Protein AF-A0ABD5SIX0-F1 (afdb_monomer_lite)

Secondary structure (DSSP, 8-state):
---SPPTTSS-HHHHHHHHHHTTT-HHHHHHHHHHHHHHHHHTT-SS--HHHHHHHHHHHHHHHHHHHHHTS-HHHHHHHHHHHHH-SEEHHHHHHHHHHH-SSPPPHHHHHHHHHHHHHTTSEEEEE-SSSEEEEE-HHHHHHHTS--

Sequence (149 aa):
MSVGVEPGVISGSELEYIARCSDLDARDAIALLYHSVQNTANGSADRVTWAVSDDSKPDADQAMIRSRLSDLSRDQRLVLEVMADTHPATSSRVYEAYCERAANPVYDRTLRGWLPKLERYELMVKSGSEYEPVYEDREIALKELGIMV

Foldseek 3Di:
DDDDDPPPQEDPVLLVLLCVVQPNDVLLSVLLVVQQRVQCVVDPHSHRDSVSSVVSNVVSVLVLLLVLLVPDDPLLNLLLVQCAVVPQDWLVSSQVSSVVPDPDRDDSVVNVVCPVVCVVSQQWDWDDDPVTITIHGDPSNCVSSVNHD

pLDDT: mean 90.74, std 8.44, range [44.41, 97.56]

Organism: NCBI:txid1930624

Radius of gyration: 18.87 Å; chains: 1; bounding box: 50×29×50 Å

Structure (mmCIF, N/CA/C/O backbone):
data_AF-A0ABD5SIX0-F1
#
_entry.id   AF-A0ABD5SIX0-F1
#
loop_
_atom_site.group_PDB
_atom_site.id
_atom_site.type_symbol
_atom_site.label_atom_id
_atom_site.label_alt_id
_atom_site.label_comp_id
_atom_site.label_asym_id
_atom_site.label_entity_id
_atom_site.label_seq_id
_atom_site.pdbx_PDB_ins_code
_atom_site.Cartn_x
_atom_site.Cartn_y
_atom_site.Cartn_z
_atom_site.occupancy
_atom_site.B_iso_or_equiv
_atom_site.auth_seq_id
_atom_site.auth_comp_id
_atom_site.auth_asym_id
_atom_site.auth_atom_id
_atom_site.pdbx_PDB_model_num
ATOM 1 N N . MET A 1 1 ? -28.456 -2.057 3.351 1.00 44.41 1 MET A N 1
ATOM 2 C CA . MET A 1 1 ? -27.411 -2.258 4.373 1.00 44.41 1 MET A CA 1
ATOM 3 C C . MET A 1 1 ? -27.333 -0.988 5.194 1.00 44.41 1 MET A C 1
ATOM 5 O O . MET A 1 1 ? -27.258 0.080 4.599 1.00 44.41 1 MET A O 1
ATOM 9 N N . SER A 1 2 ? -27.459 -1.094 6.516 1.00 47.47 2 SER A N 1
ATOM 10 C CA . SER A 1 2 ? -27.158 0.022 7.417 1.00 47.47 2 SER A CA 1
ATOM 11 C C . SER A 1 2 ? -25.659 0.298 7.305 1.00 47.47 2 SER A C 1
ATOM 13 O O . SER A 1 2 ? -24.867 -0.613 7.526 1.00 47.47 2 SER A O 1
ATOM 15 N N . VAL A 1 3 ? -25.276 1.500 6.877 1.00 58.78 3 VAL A N 1
ATOM 16 C CA . VAL A 1 3 ? -23.883 1.955 6.933 1.00 58.78 3 VAL A CA 1
ATOM 17 C C . VAL A 1 3 ? -23.769 2.760 8.218 1.00 58.78 3 VAL A C 1
ATOM 19 O O . VAL A 1 3 ? -24.290 3.871 8.296 1.00 58.78 3 VAL A O 1
ATOM 22 N N . GLY A 1 4 ? -23.165 2.176 9.247 1.00 68.75 4 GLY A N 1
ATOM 23 C CA . GLY A 1 4 ? -23.016 2.832 10.540 1.00 68.75 4 GLY A CA 1
ATOM 24 C C . GLY A 1 4 ? -22.513 1.888 11.623 1.00 68.75 4 GLY A C 1
ATOM 25 O O . GLY A 1 4 ? -22.657 0.673 11.519 1.00 68.75 4 GLY A O 1
ATOM 26 N N . VAL A 1 5 ? -21.926 2.475 12.662 1.00 78.88 5 VAL A N 1
ATOM 27 C CA . VAL A 1 5 ? -21.549 1.782 13.897 1.00 78.88 5 VA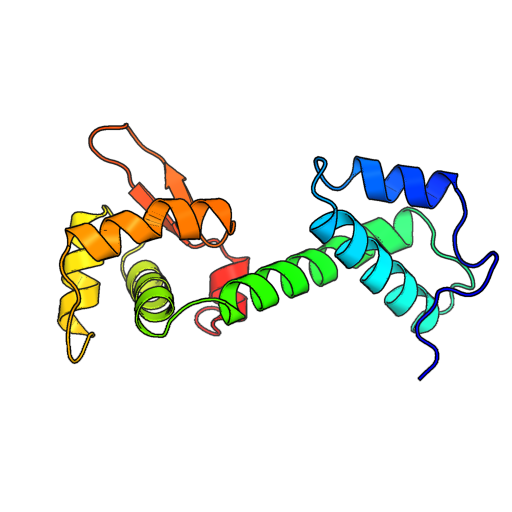L A CA 1
ATOM 28 C C . VAL A 1 5 ? -22.652 2.047 14.916 1.00 78.88 5 VAL A C 1
ATOM 30 O O . VAL A 1 5 ? -23.034 3.204 15.111 1.00 78.88 5 VAL A O 1
ATOM 33 N N . GLU A 1 6 ? -23.195 1.002 15.542 1.00 82.69 6 GLU A N 1
ATOM 34 C CA . GLU A 1 6 ? -24.232 1.189 16.560 1.00 82.69 6 GLU A CA 1
ATOM 35 C C . GLU A 1 6 ? -23.689 1.989 17.762 1.00 82.69 6 GLU A C 1
ATOM 37 O O . GLU A 1 6 ? -22.537 1.797 18.176 1.00 82.69 6 GLU A O 1
ATOM 42 N N . PRO A 1 7 ? -24.495 2.893 18.353 1.00 82.38 7 PRO A N 1
ATOM 43 C CA . PRO A 1 7 ? -24.075 3.649 19.524 1.00 82.38 7 PRO A CA 1
ATOM 44 C C . PRO A 1 7 ? -23.611 2.731 20.661 1.00 82.38 7 PRO A C 1
ATOM 46 O O . PRO A 1 7 ? -24.307 1.800 21.051 1.00 82.38 7 PRO A O 1
ATOM 49 N N . GLY A 1 8 ? -22.440 3.021 21.228 1.00 84.69 8 GLY A N 1
ATOM 50 C CA . GLY A 1 8 ? -21.884 2.273 22.360 1.00 84.69 8 GLY A CA 1
ATOM 51 C C . GLY A 1 8 ? -21.007 1.072 21.987 1.00 84.69 8 GLY A C 1
ATOM 52 O O . GLY A 1 8 ? -20.239 0.632 22.849 1.00 84.69 8 GLY A O 1
ATOM 53 N N . VAL A 1 9 ? -21.030 0.617 20.726 1.00 89.88 9 VAL A N 1
ATOM 54 C CA . VAL A 1 9 ? -20.130 -0.442 20.218 1.00 89.88 9 VAL A CA 1
ATOM 55 C C . VAL A 1 9 ? -18.666 -0.038 20.353 1.00 89.88 9 VAL A C 1
ATOM 57 O O . VAL A 1 9 ? -17.828 -0.867 20.694 1.00 89.88 9 VAL A O 1
ATOM 60 N N . ILE A 1 10 ? -18.364 1.247 20.164 1.00 93.00 10 ILE A N 1
ATOM 61 C CA . ILE A 1 10 ? -17.030 1.811 20.356 1.00 93.00 10 ILE A CA 1
ATOM 62 C C . ILE A 1 10 ? -17.083 3.020 21.293 1.00 93.00 10 ILE A C 1
ATOM 64 O O . ILE A 1 10 ? -18.035 3.804 21.269 1.00 93.00 10 ILE A O 1
ATOM 68 N N . SER A 1 11 ? -16.080 3.153 22.162 1.00 93.50 11 SER A N 1
ATOM 69 C CA . SER A 1 11 ? -15.932 4.302 23.058 1.00 93.50 11 SER A CA 1
ATOM 70 C C . SER A 1 11 ? -15.013 5.371 22.454 1.00 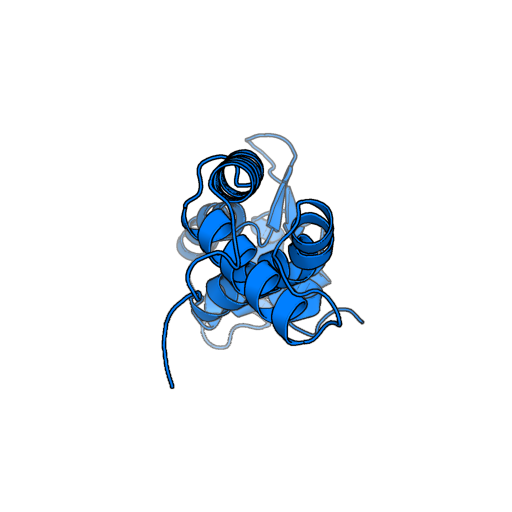93.50 11 SER A C 1
ATOM 72 O O . SER A 1 11 ? -14.247 5.110 21.528 1.00 93.50 11 SER A O 1
ATOM 74 N N . GLY A 1 12 ? -15.043 6.582 23.020 1.00 94.12 12 GLY A N 1
ATOM 75 C CA . GLY A 1 12 ? -14.118 7.650 22.624 1.00 94.12 12 GLY A CA 1
ATOM 76 C C . GLY A 1 12 ? -12.645 7.279 22.830 1.00 94.12 12 GLY A C 1
ATOM 77 O O . GLY A 1 12 ? -11.827 7.553 21.962 1.00 94.12 12 GLY A O 1
ATOM 78 N N . SER A 1 13 ? -12.312 6.581 23.921 1.00 95.12 13 SER A N 1
ATOM 79 C CA . SER A 1 13 ? -10.933 6.151 24.198 1.00 95.12 13 SER A CA 1
ATOM 80 C C . SER A 1 13 ? -10.409 5.136 23.179 1.00 95.12 13 SER A C 1
ATOM 82 O O . SER A 1 13 ? -9.219 5.130 22.877 1.00 95.12 13 SER A O 1
ATOM 84 N N . GLU A 1 14 ? -11.289 4.291 22.638 1.00 95.06 14 GLU A N 1
ATOM 85 C CA . GLU A 1 14 ? -10.943 3.334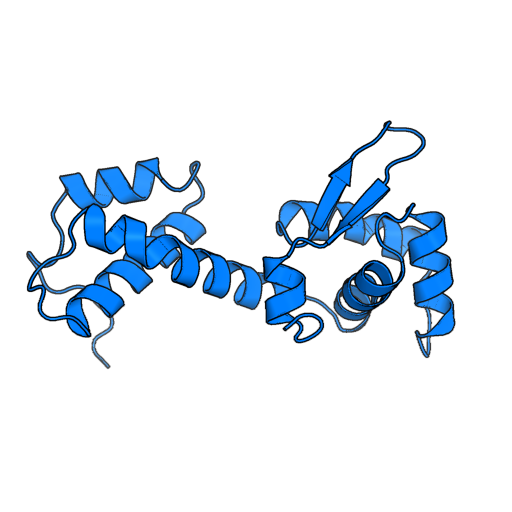 21.582 1.00 95.06 14 GLU A CA 1
ATOM 86 C C . GLU A 1 14 ? -10.779 4.029 20.223 1.00 95.06 14 GLU A C 1
ATOM 88 O O . GLU A 1 14 ? -9.847 3.730 19.481 1.00 95.06 14 GLU A O 1
ATOM 93 N N . LEU A 1 15 ? -11.598 5.043 19.923 1.00 94.38 15 LEU A N 1
ATOM 94 C CA . LEU A 1 15 ? -11.380 5.903 18.753 1.00 94.38 15 LEU A CA 1
ATOM 95 C C . LEU A 1 15 ? -10.048 6.664 18.841 1.00 94.38 15 LEU A C 1
ATOM 97 O O . LEU A 1 15 ? -9.320 6.750 17.855 1.00 94.38 15 LEU A O 1
ATOM 101 N N . GLU A 1 16 ? -9.695 7.179 20.020 1.00 94.81 16 GLU A N 1
ATOM 102 C CA . GLU A 1 16 ? -8.391 7.806 20.267 1.00 94.81 16 GLU A CA 1
ATOM 103 C C . GLU A 1 16 ? -7.230 6.811 20.155 1.00 94.81 16 GLU A C 1
ATOM 105 O O . GLU A 1 16 ? -6.128 7.187 19.755 1.00 94.81 16 GLU A O 1
ATOM 110 N N . TYR A 1 17 ? -7.442 5.546 20.528 1.00 95.38 17 TYR A N 1
ATOM 111 C CA . TYR A 1 17 ? -6.456 4.489 20.324 1.00 95.38 17 TYR A CA 1
ATOM 112 C C . TYR A 1 17 ? -6.220 4.238 18.832 1.00 95.38 17 TYR A C 1
ATOM 114 O O . TYR A 1 17 ? -5.085 4.349 18.374 1.00 95.38 17 TYR A O 1
ATOM 122 N N . ILE A 1 18 ? -7.289 4.024 18.061 1.00 94.94 18 ILE A N 1
ATOM 123 C CA . ILE A 1 18 ? -7.223 3.839 16.604 1.00 94.94 18 ILE A CA 1
ATOM 124 C C . ILE A 1 18 ? -6.533 5.032 15.932 1.00 94.94 18 ILE A C 1
ATOM 126 O O . ILE A 1 18 ? -5.617 4.848 15.131 1.00 94.94 18 ILE A O 1
ATOM 130 N N . ALA A 1 19 ? -6.903 6.260 16.307 1.00 94.12 19 ALA A N 1
ATOM 131 C CA . ALA A 1 19 ? -6.281 7.468 15.771 1.00 94.12 19 ALA A CA 1
ATOM 132 C C . ALA A 1 19 ? -4.768 7.525 16.048 1.00 94.12 19 ALA A C 1
ATOM 134 O O . ALA A 1 19 ? -3.999 7.917 15.171 1.00 94.12 19 ALA A O 1
ATOM 135 N N . ARG A 1 20 ? -4.324 7.098 17.239 1.00 93.56 20 ARG A N 1
ATOM 136 C CA . ARG A 1 20 ? -2.895 7.018 17.591 1.00 93.56 20 ARG A CA 1
ATOM 137 C C . ARG A 1 20 ? -2.143 5.934 16.824 1.00 93.56 20 ARG A C 1
ATOM 139 O O . ARG A 1 20 ? -0.948 6.095 16.615 1.00 93.56 20 ARG A O 1
ATOM 146 N N . CYS A 1 21 ? -2.807 4.852 16.422 1.00 92.31 21 CYS A N 1
ATOM 147 C CA . CYS A 1 21 ? -2.183 3.779 15.647 1.00 92.31 21 CYS A CA 1
ATOM 148 C C . CYS A 1 21 ? -1.993 4.106 14.161 1.00 92.31 21 CYS A C 1
ATOM 150 O O . CYS A 1 21 ? -1.319 3.345 13.482 1.00 92.31 21 CYS A O 1
ATOM 152 N N . SER A 1 22 ? -2.597 5.182 13.654 1.00 89.12 22 SER A N 1
ATOM 153 C CA . SER A 1 22 ? -2.742 5.400 12.208 1.00 89.12 22 SER A CA 1
ATOM 154 C C . SER A 1 22 ? -1.765 6.422 11.623 1.00 89.12 22 SER A C 1
ATOM 156 O O . SER A 1 22 ? -2.044 6.962 10.562 1.00 89.12 22 SER A O 1
ATOM 158 N N . ASP A 1 23 ? -0.687 6.780 12.331 1.00 84.94 23 ASP A N 1
ATOM 159 C CA . ASP A 1 23 ? 0.355 7.724 11.874 1.00 84.94 23 ASP A CA 1
ATOM 160 C C . ASP A 1 23 ? -0.169 9.022 11.213 1.00 84.94 23 ASP A C 1
ATOM 162 O O . ASP A 1 23 ? 0.463 9.610 10.337 1.00 84.94 23 ASP A O 1
ATOM 166 N N . LEU A 1 24 ? -1.328 9.511 11.678 1.00 82.06 24 LEU A N 1
ATOM 167 C CA . LEU A 1 24 ? -2.058 10.668 11.137 1.00 82.06 24 LEU A CA 1
ATOM 168 C C . LEU A 1 24 ? -2.635 10.490 9.712 1.00 82.06 24 LEU A C 1
ATOM 170 O O . LEU A 1 24 ? -3.102 11.472 9.129 1.00 82.06 24 LEU A O 1
ATOM 174 N N . ASP A 1 25 ? -2.689 9.273 9.166 1.00 88.00 25 ASP A N 1
ATOM 175 C CA . ASP A 1 25 ? -3.465 8.944 7.965 1.00 88.00 25 ASP A CA 1
ATOM 176 C C . ASP A 1 25 ? -4.900 8.540 8.347 1.00 88.00 25 ASP A C 1
ATOM 178 O O . ASP A 1 25 ? -5.175 7.516 8.977 1.00 88.00 25 ASP A O 1
ATOM 182 N N . ALA A 1 26 ? -5.860 9.371 7.938 1.00 91.88 26 ALA A N 1
ATOM 183 C CA . ALA A 1 26 ? -7.274 9.117 8.187 1.00 91.88 26 ALA A CA 1
ATOM 184 C C . ALA A 1 26 ? -7.783 7.842 7.494 1.00 91.88 26 ALA A C 1
ATOM 186 O O . ALA A 1 26 ? -8.736 7.235 7.976 1.00 91.88 26 ALA A O 1
ATOM 187 N N . ARG A 1 27 ? -7.187 7.433 6.367 1.00 90.00 27 ARG A N 1
ATOM 188 C CA . ARG A 1 27 ? -7.592 6.215 5.651 1.00 90.00 27 ARG A CA 1
ATOM 189 C C . ARG A 1 27 ? -7.217 4.979 6.447 1.00 90.00 27 ARG A C 1
ATOM 191 O O . ARG A 1 27 ? -8.059 4.097 6.575 1.00 90.00 27 ARG A O 1
ATOM 198 N N . ASP A 1 28 ? -6.026 4.968 7.035 1.00 91.31 28 ASP A N 1
ATOM 199 C CA . ASP A 1 28 ? -5.572 3.864 7.878 1.00 91.31 28 ASP A CA 1
ATOM 200 C C . ASP A 1 28 ? -6.429 3.789 9.153 1.00 91.31 28 ASP A C 1
ATOM 202 O O . ASP A 1 28 ? -6.907 2.713 9.511 1.00 91.31 28 ASP A O 1
ATOM 206 N N . ALA A 1 29 ? -6.783 4.937 9.749 1.00 94.56 29 ALA A N 1
ATOM 207 C CA . ALA A 1 29 ? -7.706 4.989 10.889 1.00 94.56 29 ALA A CA 1
ATOM 208 C C . ALA A 1 29 ? -9.106 4.457 10.554 1.00 94.56 29 ALA A C 1
ATOM 210 O O . ALA A 1 29 ? -9.706 3.723 11.341 1.00 94.56 29 ALA A O 1
ATOM 211 N N . ILE A 1 30 ? -9.641 4.822 9.386 1.00 93.88 30 ILE A N 1
ATOM 212 C CA . ILE A 1 30 ? -10.953 4.355 8.925 1.00 93.88 30 ILE A CA 1
ATOM 213 C C . ILE A 1 30 ? -10.912 2.859 8.603 1.00 93.88 30 ILE A C 1
ATOM 215 O O . ILE A 1 30 ? -11.848 2.149 8.968 1.00 93.88 30 ILE A O 1
ATOM 219 N N . ALA A 1 31 ? -9.852 2.375 7.951 1.00 94.75 31 ALA A N 1
ATOM 220 C CA . ALA A 1 31 ? -9.676 0.958 7.648 1.00 94.75 31 ALA A CA 1
ATOM 221 C C . ALA A 1 31 ? -9.587 0.136 8.939 1.00 94.75 31 ALA A C 1
ATOM 223 O O . ALA A 1 31 ? -10.327 -0.836 9.097 1.00 94.75 31 ALA A O 1
ATOM 224 N N . LEU A 1 32 ? -8.770 0.578 9.897 1.00 96.06 32 LEU A N 1
ATOM 225 C CA . LEU A 1 32 ? -8.641 -0.063 11.199 1.00 96.06 32 LEU A CA 1
ATOM 226 C C . LEU A 1 32 ? -9.979 -0.092 11.940 1.00 96.06 32 LEU A C 1
ATOM 228 O O . LEU A 1 32 ? -10.413 -1.153 12.370 1.00 96.06 32 LEU A O 1
ATOM 232 N N . LEU A 1 33 ? -10.693 1.035 12.008 1.00 95.19 33 LEU A N 1
ATOM 233 C CA . LEU A 1 33 ? -12.026 1.094 12.613 1.00 95.19 33 LEU A CA 1
ATOM 234 C C . LEU A 1 33 ? -13.019 0.140 11.941 1.00 95.19 33 LEU A C 1
ATOM 236 O O . LEU A 1 33 ? -13.761 -0.561 12.630 1.00 95.19 33 LEU A O 1
ATOM 240 N N . TYR A 1 34 ? -13.052 0.122 10.609 1.00 94.25 34 TYR A N 1
ATOM 241 C CA . TYR A 1 34 ? -13.954 -0.735 9.849 1.00 94.25 34 TYR A CA 1
ATOM 242 C C . TYR A 1 34 ? -13.715 -2.212 10.178 1.00 94.25 34 TYR A C 1
ATOM 244 O O . TYR A 1 34 ? -14.661 -2.926 10.518 1.00 94.25 34 TYR A O 1
ATOM 252 N N . HIS A 1 35 ? -12.456 -2.652 10.150 1.00 94.88 35 HIS A N 1
ATOM 253 C CA . HIS A 1 35 ? -12.102 -4.034 10.458 1.00 94.88 35 HIS A CA 1
ATOM 254 C C . HIS A 1 35 ? -12.298 -4.374 11.937 1.00 94.88 35 HIS A C 1
ATOM 256 O O . HIS A 1 35 ? -12.847 -5.432 12.225 1.00 94.88 35 HIS A O 1
ATOM 262 N N . SER A 1 36 ? -12.012 -3.460 12.870 1.00 94.75 36 SER A N 1
ATOM 263 C CA . SER A 1 36 ? -12.317 -3.655 14.293 1.00 94.75 36 SER A CA 1
ATOM 264 C C . SER A 1 36 ? -13.806 -3.888 14.543 1.00 94.75 36 SER A C 1
ATOM 266 O O . SER A 1 36 ? -14.182 -4.783 15.303 1.00 94.75 36 SER A O 1
ATOM 268 N N . VAL A 1 37 ? -14.676 -3.098 13.908 1.00 93.31 37 VAL A N 1
ATOM 269 C CA . VAL A 1 37 ? -16.134 -3.253 14.032 1.00 93.31 37 VAL A CA 1
ATOM 270 C C . VAL A 1 37 ? -16.591 -4.563 13.394 1.00 93.31 37 VAL A C 1
ATOM 272 O O . VAL A 1 37 ? -17.370 -5.297 14.001 1.00 93.31 37 VAL A O 1
ATOM 275 N N . GLN A 1 38 ? -16.080 -4.892 12.206 1.00 91.06 38 GLN A N 1
ATOM 276 C CA . GLN A 1 38 ? -16.426 -6.131 11.513 1.00 91.06 38 GLN A CA 1
ATOM 277 C C . GLN A 1 38 ? -15.978 -7.373 12.300 1.00 91.06 38 GLN A C 1
ATOM 279 O O . GLN A 1 38 ? -16.750 -8.320 12.438 1.00 91.06 38 GLN A O 1
ATOM 284 N N . ASN A 1 39 ? -14.765 -7.362 12.854 1.00 91.62 39 ASN A N 1
ATOM 285 C CA . ASN A 1 39 ? -14.205 -8.467 13.631 1.00 91.62 39 ASN A CA 1
ATOM 286 C C . ASN A 1 39 ? -14.881 -8.605 14.999 1.00 91.62 39 ASN A C 1
ATOM 288 O O . ASN A 1 39 ? -15.099 -9.725 15.455 1.00 91.62 39 ASN A O 1
ATOM 292 N N . THR A 1 40 ? -15.312 -7.495 15.607 1.00 91.38 40 THR A N 1
ATOM 293 C CA . THR A 1 40 ? -16.192 -7.518 16.788 1.00 91.38 40 THR A CA 1
ATOM 294 C C . THR A 1 40 ? -17.509 -8.222 16.460 1.00 91.38 40 THR A C 1
ATOM 296 O O . THR A 1 40 ? -17.874 -9.176 17.139 1.00 91.38 40 THR A O 1
ATOM 299 N N . ALA A 1 41 ? -18.183 -7.810 15.379 1.00 87.31 41 ALA A N 1
ATOM 300 C CA . ALA A 1 41 ? -19.475 -8.365 14.971 1.00 87.31 41 ALA A CA 1
ATOM 301 C C . ALA A 1 41 ? -19.405 -9.845 14.550 1.00 87.31 41 ALA A C 1
ATOM 303 O O . ALA A 1 41 ? -20.360 -10.592 14.753 1.00 87.31 41 ALA A O 1
ATOM 304 N N . ASN A 1 42 ? -18.287 -10.267 13.954 1.00 85.31 42 ASN A N 1
ATOM 305 C CA . ASN A 1 42 ? -18.035 -11.661 13.587 1.00 85.31 42 ASN A CA 1
ATOM 306 C C . ASN A 1 42 ? -17.586 -12.521 14.786 1.00 85.31 42 ASN A C 1
ATOM 308 O O . ASN A 1 42 ? -17.674 -13.749 14.731 1.00 85.31 42 ASN A O 1
ATOM 312 N N . GLY A 1 43 ? -17.061 -11.892 15.837 1.00 81.75 43 GLY A N 1
ATOM 313 C CA . GLY A 1 43 ? -16.611 -12.540 17.061 1.00 81.75 43 GLY A CA 1
ATOM 314 C C . GLY A 1 43 ? -17.719 -12.692 18.106 1.00 81.75 43 GLY A C 1
ATOM 315 O O . GLY A 1 43 ? -18.890 -12.416 17.872 1.00 81.75 43 GLY A O 1
ATOM 316 N N . SER A 1 44 ? -17.336 -13.140 19.303 1.00 73.00 44 SER A N 1
ATOM 317 C CA . SER A 1 44 ? -18.218 -13.176 20.486 1.00 73.00 44 SER A CA 1
ATOM 318 C C . SER A 1 44 ? -18.073 -11.930 21.369 1.00 73.00 44 SER A C 1
ATOM 320 O O . SER A 1 44 ? -18.394 -11.978 22.555 1.00 73.00 44 SER A O 1
ATOM 322 N N . ALA A 1 45 ? -17.513 -10.846 20.829 1.00 79.06 45 ALA A N 1
ATOM 323 C CA . ALA A 1 45 ? -17.296 -9.605 21.557 1.00 79.06 45 ALA A CA 1
ATOM 324 C C . ALA A 1 45 ? -18.434 -8.623 21.261 1.00 79.06 45 ALA A C 1
ATOM 326 O O . ALA A 1 45 ? -18.748 -8.363 20.107 1.00 79.06 45 ALA A O 1
ATOM 327 N N . ASP A 1 46 ? -19.008 -8.024 22.301 1.00 84.06 46 ASP A N 1
ATOM 328 C CA . ASP A 1 46 ? -20.111 -7.063 22.143 1.00 84.06 46 ASP A CA 1
ATOM 329 C C . ASP A 1 46 ? -19.624 -5.637 21.821 1.00 84.06 46 ASP A C 1
ATOM 331 O O . ASP A 1 46 ? -20.423 -4.740 21.545 1.00 84.06 46 ASP A O 1
ATOM 335 N N . ARG A 1 47 ? -18.312 -5.381 21.937 1.00 92.19 47 ARG A N 1
ATOM 336 C CA . ARG A 1 47 ? -17.710 -4.043 21.832 1.00 92.19 47 ARG A CA 1
ATOM 337 C C . ARG A 1 47 ? -16.320 -4.100 21.215 1.00 92.19 47 ARG A C 1
ATOM 339 O O . ARG A 1 47 ? -15.559 -5.032 21.475 1.00 92.19 47 ARG A O 1
ATOM 346 N N . VAL A 1 48 ? -15.971 -3.042 20.489 1.00 92.88 48 VAL A N 1
ATOM 347 C CA . VAL A 1 48 ? -14.607 -2.814 20.013 1.00 92.88 48 VAL A CA 1
ATOM 348 C C . VAL A 1 48 ? -13.722 -2.502 21.215 1.00 92.88 48 VAL A C 1
ATOM 350 O O . VAL A 1 48 ? -14.015 -1.595 21.995 1.00 92.88 48 VAL A O 1
ATOM 353 N N . THR A 1 49 ? -12.640 -3.260 21.348 1.00 93.88 49 THR A N 1
ATOM 354 C CA . THR A 1 49 ? -11.581 -3.032 22.336 1.00 93.88 49 THR A CA 1
ATOM 355 C C . THR A 1 49 ? -10.257 -2.779 21.622 1.00 93.88 49 THR A C 1
ATOM 357 O O . THR A 1 49 ? -10.115 -3.092 20.435 1.00 93.88 49 THR A O 1
ATOM 360 N N . TRP A 1 50 ? -9.267 -2.271 22.350 1.00 94.38 50 TRP A N 1
ATOM 361 C CA . TRP A 1 50 ? -7.911 -2.098 21.830 1.00 94.38 50 TRP A CA 1
ATOM 362 C C . TRP A 1 50 ? -7.326 -3.425 21.333 1.00 94.38 50 TRP A C 1
ATOM 364 O O . TRP A 1 50 ? -6.678 -3.438 20.295 1.00 94.38 50 TRP A O 1
ATOM 374 N N . ALA A 1 51 ? -7.638 -4.542 22.003 1.00 93.69 51 ALA A N 1
ATOM 375 C CA . ALA A 1 51 ? -7.201 -5.878 21.601 1.00 93.69 51 ALA A CA 1
ATOM 376 C C . ALA A 1 51 ? -7.810 -6.289 20.254 1.00 93.69 51 ALA A C 1
ATOM 378 O O . ALA A 1 51 ? -7.085 -6.678 19.348 1.00 93.69 51 ALA A O 1
ATOM 379 N N . VAL A 1 52 ? -9.125 -6.101 20.079 1.00 94.75 52 VAL A N 1
ATOM 380 C CA . VAL A 1 52 ? -9.773 -6.348 18.778 1.00 94.75 52 VAL A CA 1
ATOM 381 C C . VAL A 1 52 ? -9.195 -5.433 17.699 1.00 94.75 52 VAL A C 1
ATOM 383 O O . VAL A 1 52 ? -9.044 -5.850 16.555 1.00 94.75 52 VAL A O 1
ATOM 386 N N . SER A 1 53 ? -8.853 -4.193 18.053 1.00 94.88 53 SER A N 1
ATOM 387 C CA . SER A 1 53 ? -8.219 -3.268 17.115 1.00 94.88 53 SER A CA 1
ATOM 388 C C . SER A 1 53 ? -6.821 -3.724 16.719 1.00 94.88 53 SER A C 1
ATOM 390 O O . SER A 1 53 ? -6.508 -3.726 15.537 1.00 94.88 53 SER A O 1
ATOM 392 N N . ASP A 1 54 ? -6.006 -4.184 17.662 1.00 95.25 54 ASP A N 1
ATOM 393 C CA . ASP A 1 54 ? -4.691 -4.748 17.361 1.00 95.25 54 ASP A CA 1
ATOM 394 C C . ASP A 1 54 ? -4.789 -5.984 16.462 1.00 95.25 54 ASP A C 1
ATOM 396 O O . ASP A 1 54 ? -4.084 -6.057 15.455 1.00 95.25 54 ASP A O 1
ATOM 400 N N . ASP A 1 55 ? -5.717 -6.891 16.764 1.00 94.56 55 ASP A N 1
ATOM 401 C CA . ASP A 1 55 ? -5.967 -8.097 15.968 1.00 94.56 55 ASP A CA 1
ATOM 402 C C . ASP A 1 55 ? -6.493 -7.776 14.558 1.00 94.56 55 ASP A C 1
ATOM 404 O O . ASP A 1 55 ? -6.335 -8.575 13.639 1.00 94.56 55 ASP A O 1
ATOM 408 N N . SER A 1 56 ? -7.092 -6.596 14.367 1.00 95.62 56 SER A N 1
ATOM 409 C CA . SER A 1 56 ? -7.648 -6.145 13.084 1.00 95.62 56 SER A CA 1
ATOM 410 C C . SER A 1 56 ? -6.647 -5.389 12.205 1.00 95.62 56 SER A C 1
ATOM 412 O O . SER A 1 56 ? -6.952 -5.115 11.043 1.00 95.62 56 SER A O 1
ATOM 414 N N . LYS A 1 57 ? -5.452 -5.058 12.718 1.00 94.44 57 LYS A N 1
ATOM 415 C CA . LYS A 1 57 ? -4.405 -4.365 11.944 1.00 94.44 57 LYS A CA 1
ATOM 416 C C . LYS A 1 57 ? -4.020 -5.100 10.654 1.00 94.44 57 LYS A C 1
ATOM 418 O O . LYS A 1 57 ? -4.010 -4.443 9.617 1.00 94.44 57 LYS A O 1
ATOM 423 N N . PRO A 1 58 ? -3.785 -6.430 10.649 1.00 93.56 58 PRO A N 1
ATOM 424 C CA . PRO A 1 58 ? -3.429 -7.137 9.419 1.00 93.56 58 PRO A CA 1
ATOM 425 C C . PRO A 1 58 ? -4.506 -7.030 8.333 1.00 93.56 58 PRO A C 1
ATOM 427 O O . PRO A 1 58 ? -4.177 -6.849 7.162 1.00 93.56 58 PRO A O 1
ATOM 430 N N . ASP A 1 59 ? -5.785 -7.097 8.715 1.00 94.44 59 ASP A N 1
ATOM 431 C CA . ASP A 1 59 ? -6.898 -6.972 7.770 1.00 94.44 59 ASP A CA 1
ATOM 432 C C . ASP A 1 59 ? -6.982 -5.551 7.197 1.00 94.44 59 ASP A C 1
ATOM 434 O O . ASP A 1 59 ? -7.194 -5.374 5.995 1.00 94.44 59 ASP A O 1
ATOM 438 N N . ALA A 1 60 ? -6.786 -4.538 8.048 1.00 94.62 60 ALA A N 1
ATOM 439 C CA . ALA A 1 60 ? -6.772 -3.137 7.645 1.00 94.62 60 ALA A CA 1
ATOM 440 C C . ALA A 1 60 ? -5.612 -2.837 6.684 1.00 94.62 60 ALA A C 1
ATOM 442 O O . ALA A 1 60 ? -5.836 -2.257 5.618 1.00 94.62 60 ALA A O 1
ATOM 443 N N . ASP A 1 61 ? -4.404 -3.303 7.007 1.00 92.69 61 ASP A N 1
ATOM 444 C CA . ASP A 1 61 ? -3.224 -3.174 6.152 1.00 92.69 61 ASP A CA 1
ATOM 445 C C . ASP A 1 61 ? -3.462 -3.855 4.798 1.00 92.69 61 ASP A C 1
ATOM 447 O O . ASP A 1 61 ? -3.226 -3.267 3.740 1.00 92.69 61 ASP A O 1
ATOM 451 N N . GLN A 1 62 ? -4.002 -5.077 4.807 1.00 93.81 62 GLN A N 1
ATOM 452 C CA . GLN A 1 62 ? -4.320 -5.820 3.590 1.00 93.81 62 GLN A CA 1
ATOM 453 C C . GLN A 1 62 ? -5.359 -5.085 2.730 1.00 93.81 62 GLN A C 1
ATOM 455 O O . GLN A 1 62 ? -5.193 -4.977 1.512 1.00 93.81 62 GLN A O 1
ATOM 460 N N . ALA A 1 63 ? -6.414 -4.542 3.341 1.00 93.19 63 ALA A N 1
ATOM 461 C CA . ALA A 1 63 ? -7.433 -3.766 2.641 1.00 93.19 63 ALA A CA 1
ATOM 462 C C . ALA A 1 63 ? -6.854 -2.486 2.020 1.00 93.19 63 ALA A C 1
ATOM 464 O O . ALA A 1 63 ? -7.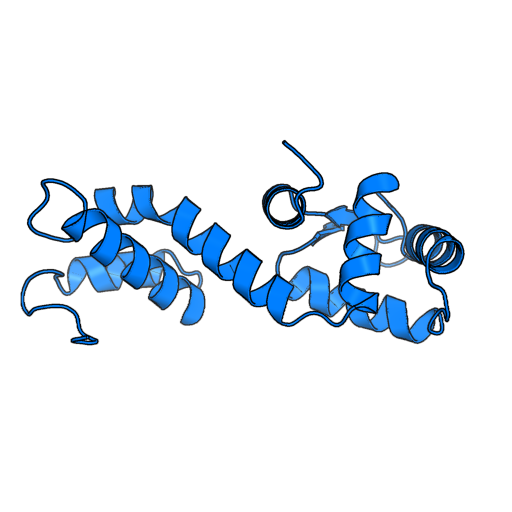167 -2.159 0.869 1.00 93.19 63 ALA A O 1
ATOM 465 N N . MET A 1 64 ? -5.968 -1.793 2.740 1.00 93.62 64 MET A N 1
ATOM 466 C CA . MET A 1 64 ? -5.282 -0.604 2.241 1.00 93.62 64 MET A CA 1
ATOM 467 C C . MET A 1 64 ? -4.366 -0.928 1.062 1.00 93.62 64 MET A C 1
ATOM 469 O O . MET A 1 64 ? -4.439 -0.255 0.032 1.00 93.62 64 MET A O 1
ATOM 473 N N . ILE A 1 65 ? -3.565 -1.988 1.156 1.00 94.31 65 ILE A N 1
ATOM 474 C CA . ILE A 1 65 ? -2.694 -2.436 0.063 1.00 94.31 65 ILE A CA 1
ATOM 475 C C . ILE A 1 65 ? -3.521 -2.841 -1.158 1.00 94.31 65 ILE A C 1
ATOM 477 O O . ILE A 1 65 ? -3.230 -2.392 -2.267 1.00 94.31 65 ILE A O 1
ATOM 481 N N . ARG A 1 66 ? -4.607 -3.599 -0.975 1.00 93.88 66 ARG A N 1
ATOM 482 C CA . ARG A 1 66 ? -5.516 -3.979 -2.067 1.00 93.88 66 ARG A CA 1
ATOM 483 C C . ARG A 1 66 ? -6.128 -2.766 -2.762 1.00 93.88 66 ARG A C 1
ATOM 485 O O . ARG A 1 66 ? -6.172 -2.727 -3.991 1.00 93.88 66 ARG A O 1
ATOM 492 N N . SER A 1 67 ? -6.570 -1.777 -1.988 1.00 93.00 67 SER A N 1
ATOM 493 C CA . SER A 1 67 ? -7.099 -0.516 -2.511 1.00 93.00 67 SER A CA 1
ATOM 494 C C . SER A 1 67 ? -6.048 0.210 -3.358 1.00 93.00 67 SER A C 1
ATOM 496 O O . SER A 1 67 ? -6.272 0.491 -4.536 1.00 93.00 67 SER A O 1
ATOM 498 N N . ARG A 1 68 ? -4.836 0.388 -2.820 1.00 94.31 68 ARG A N 1
ATOM 499 C CA . ARG A 1 68 ? -3.722 1.052 -3.514 1.00 94.31 68 ARG A CA 1
ATOM 500 C C . ARG A 1 68 ? -3.272 0.300 -4.773 1.00 94.31 68 ARG A C 1
ATOM 502 O O . ARG A 1 68 ? -2.924 0.938 -5.764 1.00 94.31 68 ARG A O 1
ATOM 509 N N . LEU A 1 69 ? -3.312 -1.035 -4.763 1.00 95.06 69 LEU A N 1
ATOM 510 C CA . LEU A 1 69 ? -3.060 -1.879 -5.937 1.00 95.06 69 LEU A CA 1
ATOM 511 C C . LEU A 1 69 ? -4.153 -1.734 -7.004 1.00 95.06 69 LEU A C 1
ATOM 513 O O . LEU A 1 69 ? -3.845 -1.769 -8.195 1.00 95.06 69 LEU A O 1
ATOM 517 N N . SER A 1 70 ? -5.415 -1.568 -6.599 1.00 94.06 70 SER A N 1
ATOM 518 C CA . SER A 1 70 ? -6.536 -1.378 -7.529 1.00 94.06 70 SER A CA 1
ATOM 519 C C . SER A 1 70 ? -6.491 -0.034 -8.268 1.00 94.06 70 SER A C 1
ATOM 521 O O . SER A 1 70 ? -6.988 0.060 -9.389 1.00 94.06 70 SER A O 1
ATOM 523 N N . ASP A 1 71 ? -5.813 0.964 -7.694 1.00 94.75 71 ASP A N 1
ATOM 524 C CA . ASP A 1 71 ? -5.580 2.286 -8.294 1.00 94.75 71 ASP A CA 1
ATOM 525 C C . ASP A 1 71 ? -4.413 2.315 -9.304 1.00 94.75 71 ASP A C 1
ATOM 527 O O . ASP A 1 71 ? -4.101 3.364 -9.890 1.00 94.75 71 ASP A O 1
ATOM 531 N N . LEU A 1 72 ? -3.705 1.197 -9.492 1.00 96.12 72 LEU A N 1
ATOM 532 C CA . LEU A 1 72 ? -2.582 1.126 -10.422 1.00 96.12 72 LEU A CA 1
ATOM 533 C C . LEU A 1 72 ? -3.046 0.904 -11.859 1.00 96.12 72 LEU A C 1
ATOM 535 O O . LEU A 1 72 ? -3.947 0.117 -12.147 1.00 96.12 72 LEU A O 1
ATOM 539 N N . SER A 1 73 ? -2.359 1.560 -12.796 1.00 96.19 73 SER A N 1
ATOM 540 C CA . SER A 1 73 ? -2.487 1.196 -14.204 1.00 96.19 73 SER A CA 1
ATOM 541 C C . SER A 1 73 ? -1.890 -0.190 -14.459 1.00 96.19 73 SER A C 1
ATOM 543 O O . SER A 1 73 ? -1.069 -0.691 -13.688 1.00 96.19 73 SER A O 1
ATOM 545 N N . ARG A 1 74 ? -2.243 -0.786 -15.602 1.00 95.31 74 ARG A N 1
ATOM 546 C CA . ARG A 1 74 ? -1.668 -2.064 -16.041 1.00 95.31 74 ARG A CA 1
ATOM 547 C C . ARG A 1 74 ? -0.136 -2.041 -16.050 1.00 95.31 74 ARG A C 1
ATOM 549 O O . ARG A 1 74 ? 0.475 -2.965 -15.531 1.00 95.31 74 ARG A O 1
ATOM 556 N N . ASP A 1 75 ? 0.473 -0.994 -16.607 1.00 96.69 75 ASP A N 1
ATOM 557 C CA . ASP A 1 75 ? 1.934 -0.875 -16.646 1.00 96.69 75 ASP A CA 1
ATOM 558 C C . ASP A 1 75 ? 2.540 -0.682 -15.254 1.00 96.69 75 ASP A C 1
ATOM 560 O O . ASP A 1 75 ? 3.571 -1.272 -14.960 1.00 96.69 75 ASP A O 1
ATOM 564 N N . GLN A 1 76 ? 1.893 0.078 -14.365 1.00 96.38 76 GLN A N 1
ATOM 565 C CA . GLN A 1 76 ? 2.359 0.236 -12.981 1.00 96.38 76 GLN A CA 1
ATOM 566 C C . GLN A 1 76 ? 2.325 -1.086 -12.211 1.00 96.38 76 GLN A C 1
ATOM 568 O O . GLN A 1 76 ? 3.245 -1.373 -11.452 1.00 96.38 76 GLN A O 1
ATOM 573 N N . ARG A 1 77 ? 1.287 -1.901 -12.426 1.00 95.50 77 ARG A N 1
ATOM 574 C CA . ARG A 1 77 ? 1.203 -3.243 -11.846 1.00 95.50 77 ARG A CA 1
ATOM 575 C C . ARG A 1 77 ? 2.287 -4.164 -12.410 1.00 95.50 77 ARG A C 1
ATOM 577 O O . ARG A 1 77 ? 2.955 -4.836 -11.636 1.00 95.50 77 ARG A O 1
ATOM 584 N N . LEU A 1 78 ? 2.517 -4.125 -13.724 1.00 95.44 78 LEU A N 1
ATOM 585 C CA . LEU A 1 78 ? 3.593 -4.889 -14.360 1.00 95.44 78 LEU A CA 1
ATOM 586 C C . LEU A 1 78 ? 4.972 -4.512 -13.793 1.00 95.44 78 LEU A C 1
ATOM 588 O O . LEU A 1 78 ? 5.819 -5.382 -13.645 1.00 95.44 78 LEU A O 1
ATOM 592 N N . VAL A 1 79 ? 5.198 -3.243 -13.434 1.00 95.06 79 VAL A N 1
ATOM 593 C CA . VAL A 1 79 ? 6.444 -2.814 -12.774 1.00 95.06 79 VAL A CA 1
ATOM 594 C C . VAL A 1 79 ? 6.659 -3.522 -11.431 1.00 95.06 79 VAL A C 1
ATOM 596 O O . VAL A 1 79 ? 7.766 -3.986 -11.182 1.00 95.06 79 VAL A O 1
ATOM 599 N N . LEU A 1 80 ? 5.621 -3.660 -10.601 1.00 93.81 80 LEU A N 1
ATOM 600 C CA . LEU A 1 80 ? 5.719 -4.434 -9.353 1.00 93.81 80 LEU A CA 1
ATOM 601 C C . LEU A 1 80 ? 5.964 -5.922 -9.639 1.00 93.81 80 LEU A C 1
ATOM 603 O O . LEU A 1 80 ? 6.807 -6.552 -9.014 1.00 93.81 80 LEU A O 1
ATOM 607 N N . GLU A 1 81 ? 5.279 -6.481 -10.638 1.00 92.88 81 GLU A N 1
ATOM 608 C CA . GLU A 1 81 ? 5.456 -7.885 -11.029 1.00 92.88 81 GLU A CA 1
ATOM 609 C C . GLU A 1 81 ? 6.883 -8.179 -11.531 1.00 92.88 81 GLU A C 1
ATOM 611 O O . GLU A 1 81 ? 7.424 -9.243 -11.249 1.00 92.88 81 GLU A O 1
ATOM 616 N N . VAL A 1 82 ? 7.529 -7.256 -12.259 1.00 93.38 82 VAL A N 1
ATOM 617 C CA . VAL A 1 82 ? 8.927 -7.448 -12.696 1.00 93.38 82 VAL A CA 1
ATOM 618 C C . VAL A 1 82 ? 9.942 -7.178 -11.592 1.00 93.38 82 VAL A C 1
ATOM 620 O O . VAL A 1 82 ? 11.015 -7.787 -11.590 1.00 93.38 82 VAL A O 1
ATOM 623 N N . MET A 1 83 ? 9.625 -6.280 -10.657 1.00 91.12 83 MET A N 1
ATOM 624 C CA . MET A 1 83 ? 10.449 -6.066 -9.472 1.00 91.12 83 MET A CA 1
ATOM 625 C C . MET A 1 83 ? 10.499 -7.328 -8.616 1.00 91.12 83 MET A C 1
ATOM 627 O O . MET A 1 83 ? 11.598 -7.728 -8.241 1.00 91.12 83 MET A O 1
ATOM 631 N N . ALA A 1 84 ? 9.374 -8.026 -8.447 1.00 87.75 84 ALA A N 1
ATOM 632 C CA . ALA A 1 84 ? 9.307 -9.273 -7.689 1.00 87.75 84 ALA A CA 1
ATOM 633 C C . ALA A 1 84 ? 10.288 -10.350 -8.191 1.00 87.75 84 ALA A C 1
ATOM 635 O O . ALA A 1 84 ? 10.823 -11.119 -7.404 1.00 87.75 84 ALA A O 1
ATOM 636 N N . ASP A 1 85 ? 10.580 -10.381 -9.494 1.00 85.50 85 ASP A N 1
ATOM 637 C CA . ASP A 1 85 ? 11.527 -11.343 -10.074 1.00 85.50 85 ASP A CA 1
ATOM 638 C C . ASP A 1 85 ? 12.986 -10.868 -10.049 1.00 85.50 85 ASP A C 1
ATOM 640 O O . ASP A 1 85 ? 13.907 -11.643 -10.310 1.00 85.50 85 ASP A O 1
ATOM 644 N N . THR A 1 86 ? 13.213 -9.577 -9.800 1.00 82.12 86 THR A N 1
ATOM 645 C CA . THR A 1 86 ? 14.534 -8.938 -9.898 1.00 82.12 86 THR A CA 1
ATOM 646 C C . THR A 1 86 ? 15.011 -8.313 -8.589 1.00 82.12 86 THR A C 1
ATOM 648 O O . THR A 1 86 ? 16.112 -7.763 -8.556 1.00 82.12 86 THR A O 1
ATOM 651 N N . HIS A 1 87 ? 14.215 -8.403 -7.520 1.00 78.62 87 HIS A N 1
ATOM 652 C CA . HIS A 1 87 ? 14.470 -7.746 -6.245 1.00 78.62 87 HIS A CA 1
ATOM 653 C C . HIS A 1 87 ? 15.689 -8.316 -5.489 1.00 78.62 87 HIS A C 1
ATOM 655 O O . HIS A 1 87 ? 15.925 -9.527 -5.506 1.00 78.62 87 HIS A O 1
ATOM 661 N N . PRO A 1 88 ? 16.450 -7.459 -4.781 1.00 86.25 88 PRO A N 1
ATOM 662 C CA . PRO A 1 88 ? 16.410 -5.994 -4.839 1.00 86.25 88 PRO A CA 1
ATOM 663 C C . PRO A 1 88 ? 16.957 -5.467 -6.182 1.00 86.25 88 PRO A C 1
ATOM 665 O O . PRO A 1 88 ? 18.010 -5.911 -6.638 1.00 86.25 88 PRO A O 1
ATOM 668 N N . ALA A 1 89 ? 16.283 -4.490 -6.803 1.00 89.88 89 ALA A N 1
ATOM 669 C CA . ALA A 1 89 ? 16.626 -4.013 -8.149 1.00 89.88 89 ALA A CA 1
ATOM 670 C C . ALA A 1 89 ? 16.895 -2.503 -8.208 1.00 89.88 89 ALA A C 1
ATOM 672 O O . ALA A 1 89 ? 16.203 -1.696 -7.586 1.00 89.88 89 ALA A O 1
ATOM 673 N N . THR A 1 90 ? 17.866 -2.090 -9.027 1.00 92.81 90 THR A N 1
ATOM 674 C CA . THR A 1 90 ? 18.027 -0.675 -9.391 1.00 92.81 90 THR A CA 1
ATOM 675 C C . THR A 1 90 ? 16.955 -0.263 -10.394 1.00 92.81 90 THR A C 1
ATOM 677 O O . THR A 1 90 ? 16.468 -1.071 -11.181 1.00 92.81 90 THR A O 1
ATOM 680 N N . SER A 1 91 ? 16.630 1.027 -10.436 1.00 92.06 91 SER A N 1
ATOM 681 C CA . SER A 1 91 ? 15.687 1.589 -11.422 1.00 92.06 91 SER A CA 1
ATOM 682 C C . SER A 1 91 ? 15.985 1.195 -12.878 1.00 92.06 91 SER A C 1
ATOM 684 O O . SER A 1 91 ? 15.058 0.928 -13.637 1.00 92.06 91 SER A O 1
ATOM 686 N N . SER A 1 92 ? 17.262 1.120 -13.268 1.00 92.75 92 SER A N 1
ATOM 687 C CA . SER A 1 92 ? 17.652 0.669 -14.610 1.00 92.75 92 SER A CA 1
ATOM 688 C C . SER A 1 92 ? 17.326 -0.808 -14.829 1.00 92.75 92 SER A C 1
ATOM 690 O O . SER A 1 92 ? 16.773 -1.158 -15.868 1.00 92.75 92 SER A O 1
ATOM 692 N N . ARG A 1 93 ? 17.590 -1.662 -13.831 1.00 94.00 93 ARG A N 1
ATOM 693 C CA . ARG A 1 93 ? 17.284 -3.093 -13.917 1.00 94.00 93 ARG A CA 1
ATOM 694 C C . ARG A 1 93 ? 15.780 -3.359 -13.983 1.00 94.00 93 ARG A C 1
ATOM 696 O O . ARG A 1 93 ? 15.345 -4.198 -14.766 1.00 94.00 93 ARG A O 1
ATOM 703 N N . VAL A 1 94 ? 14.993 -2.605 -13.215 1.00 94.56 94 VAL A N 1
ATOM 704 C CA . VAL A 1 94 ? 13.524 -2.649 -13.277 1.00 94.56 94 VAL A CA 1
ATOM 705 C C . VAL A 1 94 ? 13.027 -2.271 -14.672 1.00 94.56 94 VAL A C 1
ATOM 707 O O . VAL A 1 94 ? 12.160 -2.947 -15.221 1.00 94.56 94 VAL A O 1
ATOM 710 N N . TYR A 1 95 ? 13.589 -1.219 -15.275 1.00 95.88 95 TYR A N 1
ATOM 711 C CA . TYR A 1 95 ? 13.199 -0.786 -16.616 1.00 95.88 95 TYR A CA 1
ATOM 712 C C . TYR A 1 95 ? 13.515 -1.827 -17.696 1.00 95.88 95 TYR A C 1
ATOM 714 O O . TYR A 1 95 ? 12.669 -2.085 -18.553 1.00 95.88 95 TYR A O 1
ATOM 722 N N . GLU A 1 96 ? 14.693 -2.453 -17.641 1.00 95.94 96 GLU A N 1
ATOM 723 C CA . GLU A 1 96 ? 15.058 -3.555 -18.539 1.00 95.94 96 GLU A CA 1
ATOM 724 C C . GLU A 1 96 ? 14.049 -4.706 -18.446 1.00 95.94 96 GLU A C 1
ATOM 726 O O . GLU A 1 96 ? 13.453 -5.083 -19.455 1.00 95.94 96 GLU A O 1
ATOM 731 N N . ALA A 1 97 ? 13.784 -5.201 -17.232 1.00 95.44 97 ALA A N 1
ATOM 732 C CA . ALA A 1 97 ? 12.852 -6.307 -17.008 1.00 95.44 97 ALA A CA 1
ATOM 733 C C . ALA A 1 97 ? 11.410 -5.957 -17.423 1.00 95.44 97 ALA A C 1
ATOM 735 O O . ALA A 1 97 ? 10.693 -6.790 -17.981 1.00 95.44 97 ALA A O 1
ATOM 736 N N . TYR A 1 98 ? 10.986 -4.708 -17.208 1.00 96.69 98 TYR A N 1
ATOM 737 C CA . TYR A 1 98 ? 9.701 -4.205 -17.690 1.00 96.69 98 TYR A CA 1
ATOM 738 C C . TYR A 1 98 ? 9.630 -4.225 -19.223 1.00 96.69 98 TYR A C 1
ATOM 740 O O . TYR A 1 98 ? 8.639 -4.698 -19.778 1.00 96.69 98 TYR A O 1
ATOM 748 N N . CYS A 1 99 ? 10.675 -3.768 -19.919 1.00 97.00 99 CYS A N 1
ATOM 749 C CA . CYS A 1 99 ? 10.699 -3.732 -21.384 1.00 97.00 99 CYS A CA 1
ATOM 750 C C . CYS A 1 99 ? 10.659 -5.127 -22.014 1.00 97.00 99 CYS A C 1
ATOM 752 O O . CYS A 1 99 ? 10.084 -5.289 -23.086 1.00 97.00 99 CYS A O 1
ATOM 754 N N . GLU A 1 100 ? 11.229 -6.134 -21.349 1.00 96.38 100 GLU A N 1
ATOM 755 C CA . GLU A 1 100 ? 11.171 -7.529 -21.802 1.00 96.38 100 GLU A CA 1
ATOM 756 C C . GLU A 1 100 ? 9.746 -8.109 -21.773 1.00 96.38 100 GLU A C 1
ATOM 758 O O . GLU A 1 100 ? 9.439 -9.026 -22.537 1.00 96.38 100 GLU A O 1
ATOM 763 N N . ARG A 1 101 ? 8.858 -7.584 -20.917 1.00 95.50 101 ARG A N 1
ATOM 764 C CA . ARG A 1 101 ? 7.490 -8.107 -20.722 1.00 95.50 101 ARG A CA 1
ATOM 765 C C . ARG A 1 101 ? 6.390 -7.206 -21.263 1.00 95.50 101 ARG A C 1
ATOM 767 O O . ARG A 1 101 ? 5.302 -7.685 -21.589 1.00 95.50 101 ARG A O 1
ATOM 774 N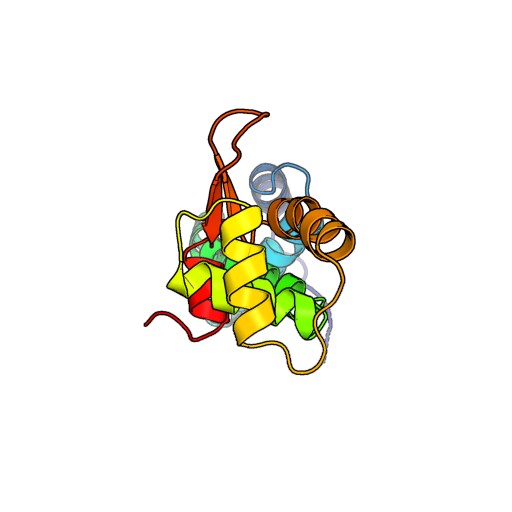 N . ALA A 1 102 ? 6.634 -5.904 -21.339 1.00 96.94 102 ALA A N 1
ATOM 775 C CA . ALA A 1 102 ? 5.653 -4.942 -21.800 1.00 96.94 102 ALA A CA 1
ATOM 776 C C . ALA A 1 102 ? 5.460 -5.052 -23.318 1.00 96.94 102 ALA A C 1
ATOM 778 O O . ALA A 1 102 ? 6.396 -4.910 -24.097 1.00 96.94 102 ALA A O 1
ATOM 779 N N . ALA A 1 103 ? 4.213 -5.236 -23.755 1.00 94.81 103 ALA A N 1
ATOM 780 C CA . ALA A 1 103 ? 3.888 -5.280 -25.182 1.00 94.81 103 ALA A CA 1
ATOM 781 C C . ALA A 1 103 ? 4.131 -3.934 -25.893 1.00 94.81 103 ALA A C 1
ATOM 783 O O . ALA A 1 103 ? 4.422 -3.902 -27.085 1.00 94.81 103 ALA A O 1
ATOM 784 N N . ASN A 1 104 ? 3.981 -2.824 -25.167 1.00 95.38 104 ASN A N 1
ATOM 785 C CA . ASN A 1 104 ? 4.252 -1.473 -25.647 1.00 95.38 104 ASN A CA 1
ATOM 786 C C . ASN A 1 104 ? 4.891 -0.667 -24.504 1.00 95.38 104 ASN A C 1
ATOM 788 O O . ASN A 1 104 ? 4.163 0.001 -23.765 1.00 95.38 104 ASN A O 1
ATOM 792 N N . PRO A 1 105 ? 6.213 -0.793 -24.296 1.00 96.62 105 PRO A N 1
ATOM 793 C CA . PRO A 1 105 ? 6.871 -0.215 -23.137 1.00 96.62 105 PRO A CA 1
ATOM 794 C C . PRO A 1 105 ? 6.775 1.310 -23.145 1.00 96.62 105 PRO A C 1
ATOM 796 O O . PRO A 1 105 ? 7.034 1.972 -24.153 1.00 96.62 105 PRO A O 1
ATOM 799 N N . VAL A 1 106 ? 6.437 1.879 -21.989 1.00 97.44 106 VAL A N 1
ATOM 800 C CA . VAL A 1 106 ? 6.602 3.317 -21.763 1.00 97.44 106 VAL A CA 1
ATOM 801 C C . VAL A 1 106 ? 8.084 3.694 -21.715 1.00 97.44 106 VAL A C 1
ATOM 803 O O . VAL A 1 106 ? 8.948 2.858 -21.474 1.00 97.44 106 VAL A O 1
ATOM 806 N N . TYR A 1 107 ? 8.384 4.981 -21.881 1.00 97.56 107 TYR A N 1
ATOM 807 C CA . TYR A 1 107 ? 9.743 5.495 -21.709 1.00 97.56 107 TYR A CA 1
ATOM 808 C C . TYR A 1 107 ? 10.256 5.329 -20.270 1.00 97.56 107 TYR A C 1
ATOM 810 O O . TYR A 1 107 ? 9.503 5.522 -19.314 1.00 97.56 107 TYR A O 1
ATOM 818 N N . ASP A 1 108 ? 11.569 5.121 -20.124 1.00 96.38 108 ASP A N 1
ATOM 819 C CA . ASP A 1 108 ? 12.268 5.003 -18.830 1.00 96.38 108 ASP A CA 1
ATOM 820 C C . ASP A 1 108 ? 11.920 6.141 -17.857 1.00 96.38 108 ASP A C 1
ATOM 822 O O . ASP A 1 108 ? 11.554 5.924 -16.703 1.00 96.38 108 ASP A O 1
ATOM 826 N N . ARG A 1 109 ? 11.908 7.384 -18.355 1.00 96.38 109 ARG A N 1
ATOM 827 C CA . ARG A 1 109 ? 11.525 8.561 -17.559 1.00 96.38 109 ARG A CA 1
ATOM 828 C C . ARG A 1 109 ? 10.123 8.434 -16.951 1.00 96.38 109 ARG A C 1
ATOM 830 O O . ARG A 1 109 ? 9.908 8.891 -15.830 1.00 96.38 109 ARG A O 1
ATOM 837 N N . THR A 1 110 ? 9.177 7.848 -17.681 1.00 97.44 110 THR A N 1
ATOM 838 C CA . THR A 1 110 ? 7.803 7.646 -17.210 1.00 97.44 110 THR A CA 1
ATOM 839 C C . THR A 1 110 ? 7.764 6.609 -16.095 1.00 97.44 110 THR A C 1
ATOM 841 O O . THR A 1 110 ? 7.184 6.889 -15.047 1.00 97.44 110 THR A O 1
ATOM 844 N N . LEU A 1 111 ? 8.431 5.464 -16.282 1.00 97.00 111 LEU A N 1
ATOM 845 C CA . LEU A 1 111 ? 8.512 4.411 -15.267 1.00 97.00 111 LEU A CA 1
ATOM 846 C C . LEU A 1 111 ? 9.171 4.926 -13.988 1.00 97.00 111 LEU A C 1
ATOM 848 O O . LEU A 1 111 ? 8.610 4.786 -12.903 1.00 97.00 111 LEU A O 1
ATOM 852 N N . ARG A 1 112 ? 10.325 5.594 -14.104 1.00 94.62 112 ARG A N 1
ATOM 853 C CA . ARG A 1 112 ? 11.015 6.196 -12.951 1.00 94.62 112 ARG A CA 1
ATOM 854 C C . ARG A 1 112 ? 10.138 7.209 -12.219 1.00 94.62 112 ARG A C 1
ATOM 856 O O . ARG A 1 112 ? 10.237 7.328 -11.003 1.00 94.62 112 ARG A O 1
ATOM 863 N N . GLY A 1 113 ? 9.250 7.900 -12.936 1.00 96.19 113 GLY A N 1
ATOM 864 C CA . GLY A 1 113 ? 8.245 8.786 -12.349 1.00 96.19 113 GLY A CA 1
ATOM 865 C C . GLY A 1 113 ? 7.194 8.067 -11.492 1.00 96.19 113 GLY A C 1
ATOM 866 O O . GLY A 1 113 ? 6.583 8.698 -10.631 1.00 96.19 113 GLY A O 1
ATOM 867 N N . TRP A 1 114 ? 6.985 6.762 -11.683 1.00 96.75 114 TRP A N 1
ATOM 868 C CA . TRP A 1 114 ? 6.071 5.956 -10.871 1.00 96.75 114 TRP A CA 1
ATOM 869 C C . TRP A 1 114 ? 6.705 5.431 -9.583 1.00 96.75 114 TRP A C 1
ATOM 871 O O . TRP A 1 114 ? 5.979 5.274 -8.607 1.00 96.75 114 TRP A O 1
ATOM 881 N N . LEU A 1 115 ? 8.023 5.214 -9.527 1.00 94.56 115 LEU A N 1
ATOM 882 C CA . LEU A 1 115 ? 8.683 4.626 -8.348 1.00 94.56 115 LEU A CA 1
ATOM 883 C C . LEU A 1 115 ? 8.388 5.400 -7.042 1.00 94.56 115 LEU A C 1
ATOM 885 O O . LEU A 1 115 ? 7.977 4.766 -6.073 1.00 94.56 115 LEU A O 1
ATOM 889 N N . PRO A 1 116 ? 8.436 6.751 -6.999 1.00 94.50 116 PRO A N 1
ATOM 890 C CA . PRO A 1 116 ? 8.043 7.497 -5.798 1.00 94.50 116 PRO A CA 1
ATOM 891 C C . PRO A 1 116 ? 6.549 7.388 -5.454 1.00 94.50 116 PRO A C 1
ATOM 893 O O . PRO A 1 116 ? 6.152 7.595 -4.309 1.00 94.50 116 PRO A O 1
ATOM 896 N N . LYS A 1 117 ? 5.678 7.125 -6.441 1.00 94.69 117 LYS A N 1
ATOM 897 C CA . LYS A 1 117 ? 4.251 6.856 -6.191 1.00 94.69 117 LYS A CA 1
ATOM 898 C C . LYS A 1 117 ? 4.092 5.488 -5.530 1.00 94.69 117 LYS A C 1
ATOM 900 O O . LYS A 1 117 ? 3.365 5.397 -4.550 1.00 94.69 117 LYS A O 1
ATOM 905 N N . LEU A 1 118 ? 4.759 4.463 -6.054 1.00 95.31 118 LEU A N 1
ATOM 906 C CA . LEU A 1 118 ? 4.694 3.096 -5.534 1.00 95.31 118 LEU A CA 1
ATOM 907 C C . LEU A 1 118 ? 5.272 2.999 -4.112 1.00 95.31 118 LEU A C 1
ATOM 909 O O . LEU A 1 118 ? 4.683 2.338 -3.261 1.00 95.31 118 LEU A O 1
ATOM 913 N N . GLU A 1 119 ? 6.350 3.737 -3.831 1.00 94.56 119 GLU A N 1
ATOM 914 C CA . GLU A 1 119 ? 6.904 3.904 -2.481 1.00 94.56 119 GLU A CA 1
ATOM 915 C C . GLU A 1 119 ? 5.903 4.582 -1.533 1.00 94.56 119 GLU A C 1
ATOM 917 O O . GLU A 1 119 ? 5.616 4.070 -0.457 1.00 94.56 119 GLU A O 1
ATOM 922 N N . ARG A 1 120 ? 5.286 5.696 -1.951 1.00 91.94 120 ARG A N 1
ATOM 923 C CA . ARG A 1 120 ? 4.263 6.400 -1.150 1.00 91.94 120 ARG A CA 1
ATOM 924 C C . ARG A 1 120 ? 2.998 5.574 -0.925 1.00 91.94 120 ARG A C 1
ATOM 926 O O . ARG A 1 120 ? 2.253 5.827 0.012 1.00 91.94 120 ARG A O 1
ATOM 933 N N . TYR A 1 121 ? 2.706 4.641 -1.824 1.00 92.94 121 TYR A N 1
ATOM 934 C CA . TYR A 1 121 ? 1.609 3.690 -1.661 1.00 92.94 121 TYR A CA 1
ATOM 935 C C . TYR A 1 121 ? 2.013 2.511 -0.766 1.00 92.94 121 TYR A C 1
ATOM 937 O O . TYR A 1 121 ? 1.210 1.605 -0.556 1.00 92.94 121 TYR A O 1
ATOM 945 N N . GLU A 1 122 ? 3.233 2.521 -0.228 1.00 92.44 122 GLU A N 1
ATOM 946 C CA . GLU A 1 122 ? 3.795 1.466 0.609 1.00 92.44 122 GLU A CA 1
ATOM 947 C C . GLU A 1 122 ? 3.684 0.093 -0.064 1.00 92.44 122 GLU A C 1
ATOM 949 O O . GLU A 1 122 ? 3.394 -0.907 0.587 1.00 92.44 122 GLU A O 1
ATOM 954 N N . LEU A 1 123 ? 3.863 0.047 -1.386 1.00 95.12 123 LEU A N 1
ATOM 955 C CA . LEU A 1 123 ? 3.895 -1.200 -2.158 1.00 95.12 123 LEU A CA 1
ATOM 956 C C . LEU A 1 123 ? 5.326 -1.719 -2.311 1.00 95.12 123 LEU A C 1
ATOM 958 O O . LEU A 1 123 ? 5.548 -2.909 -2.497 1.00 95.12 123 LEU A O 1
ATOM 962 N N . MET A 1 124 ? 6.291 -0.816 -2.176 1.00 94.56 124 MET A N 1
ATOM 963 C CA . MET A 1 124 ? 7.720 -1.073 -2.244 1.00 94.56 124 MET A CA 1
ATOM 964 C C . MET A 1 124 ? 8.453 -0.140 -1.285 1.00 94.56 124 MET A C 1
ATOM 966 O O . MET A 1 124 ? 7.923 0.896 -0.879 1.00 94.56 124 MET A O 1
ATOM 970 N N . VAL A 1 125 ? 9.684 -0.497 -0.957 1.00 94.62 125 VAL A N 1
ATOM 971 C CA . VAL A 1 125 ? 10.617 0.321 -0.190 1.00 94.62 125 VAL A CA 1
ATOM 972 C C . VAL A 1 125 ? 11.791 0.724 -1.070 1.00 94.62 125 VAL A C 1
ATOM 974 O O . VAL A 1 125 ? 12.238 -0.028 -1.938 1.00 94.62 125 VAL A O 1
ATOM 977 N N . LYS A 1 126 ? 12.293 1.937 -0.847 1.00 94.56 126 LYS A N 1
ATOM 978 C CA . LYS A 1 126 ? 13.531 2.432 -1.443 1.00 94.56 126 LYS A CA 1
ATOM 979 C C . LYS A 1 126 ? 14.630 2.391 -0.388 1.00 94.56 126 LYS A C 1
ATOM 981 O O . LYS A 1 126 ? 14.470 2.919 0.709 1.00 94.56 126 LYS A O 1
ATOM 986 N N . SER A 1 127 ? 15.767 1.816 -0.742 1.00 92.19 127 SER A N 1
ATOM 987 C CA . SER A 1 127 ? 16.986 1.831 0.063 1.00 92.19 127 SER A CA 1
ATOM 988 C C . SER A 1 127 ? 18.189 2.255 -0.788 1.00 92.19 127 SER A C 1
ATOM 990 O O . SER A 1 127 ? 18.062 2.532 -1.984 1.00 92.19 127 SER A O 1
ATOM 992 N N . GLY A 1 128 ? 19.367 2.351 -0.171 1.00 88.44 128 GLY A N 1
ATOM 993 C CA . GLY A 1 128 ? 20.598 2.751 -0.854 1.00 88.44 128 GLY A CA 1
ATOM 994 C C . GLY A 1 128 ? 20.807 4.265 -0.929 1.00 88.44 128 GLY A C 1
ATOM 995 O O . GLY A 1 128 ? 20.154 5.051 -0.241 1.00 88.44 128 GLY A O 1
ATOM 996 N N . SER A 1 129 ? 21.790 4.671 -1.734 1.00 86.44 129 SER A N 1
ATOM 997 C CA . SER A 1 129 ? 22.161 6.081 -1.881 1.00 86.44 129 SER A CA 1
ATOM 998 C C . SER A 1 129 ? 21.229 6.813 -2.850 1.00 86.44 129 SER A C 1
ATOM 1000 O O . SER A 1 129 ? 20.508 6.199 -3.634 1.00 86.44 129 SER A O 1
ATOM 1002 N N . GLU A 1 130 ? 21.271 8.145 -2.845 1.00 79.38 130 GLU A N 1
ATOM 1003 C CA . GLU A 1 130 ? 20.516 8.955 -3.809 1.00 79.38 130 GLU A CA 1
ATOM 1004 C C . GLU A 1 130 ? 20.899 8.651 -5.269 1.00 79.38 130 GLU A C 1
ATOM 1006 O O . GLU A 1 130 ? 20.047 8.706 -6.154 1.00 79.38 130 GLU A O 1
ATOM 1011 N N . TYR A 1 131 ? 22.162 8.285 -5.507 1.00 81.19 131 TYR A N 1
ATOM 1012 C CA . TYR A 1 131 ? 22.719 8.054 -6.842 1.00 81.19 131 TYR A CA 1
ATOM 1013 C C . TYR A 1 131 ? 22.482 6.637 -7.364 1.00 81.19 131 TYR A C 1
ATOM 1015 O O . TYR A 1 131 ? 22.437 6.427 -8.574 1.00 81.19 131 TYR A O 1
ATOM 1023 N N . GLU A 1 132 ? 22.308 5.676 -6.462 1.00 85.62 132 GLU A N 1
ATOM 1024 C CA . GLU A 1 132 ? 22.056 4.277 -6.800 1.00 85.62 132 GLU A CA 1
ATOM 1025 C C . GLU A 1 132 ? 20.981 3.711 -5.865 1.00 85.62 132 GLU A C 1
ATOM 1027 O O . GLU A 1 132 ? 21.278 2.931 -4.955 1.00 85.62 132 GLU A O 1
ATOM 1032 N N . PRO A 1 133 ? 19.723 4.162 -6.026 1.00 89.56 133 PRO A N 1
ATOM 1033 C CA . PRO A 1 133 ? 18.632 3.662 -5.218 1.00 89.56 133 PRO A CA 1
ATOM 1034 C C . PRO A 1 133 ? 18.271 2.244 -5.649 1.00 89.56 133 PRO A C 1
ATOM 1036 O O . PRO A 1 133 ? 18.178 1.936 -6.845 1.00 89.56 133 PRO A O 1
ATOM 1039 N N . VAL A 1 134 ? 18.024 1.410 -4.650 1.00 93.69 134 VAL A N 1
ATOM 1040 C CA . VAL A 1 134 ? 17.575 0.033 -4.810 1.00 93.69 134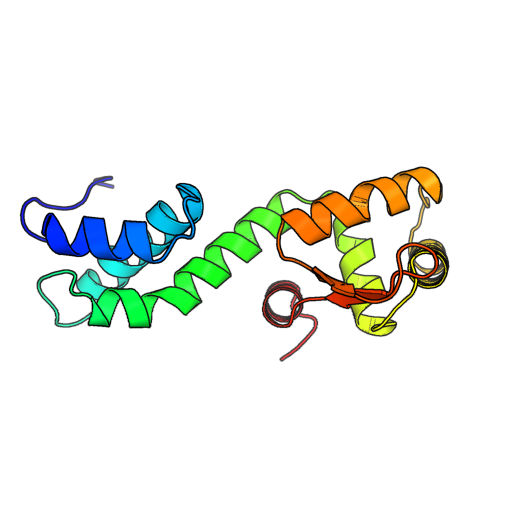 VAL A CA 1
ATOM 1041 C C . VAL A 1 134 ? 16.148 -0.060 -4.299 1.00 93.69 134 VAL A C 1
ATOM 1043 O O . VAL A 1 134 ? 15.800 0.531 -3.276 1.00 93.69 134 VAL A O 1
ATOM 1046 N N . TYR A 1 135 ? 15.321 -0.778 -5.041 1.00 93.44 135 TYR A N 1
ATOM 1047 C CA . TYR A 1 135 ? 13.908 -0.934 -4.762 1.00 93.44 135 TYR A CA 1
ATOM 1048 C C . TYR A 1 135 ? 13.584 -2.396 -4.491 1.00 93.44 135 TYR A C 1
ATOM 1050 O O . TYR A 1 135 ? 14.116 -3.296 -5.146 1.00 93.44 135 TYR A O 1
ATOM 1058 N N . GLU A 1 136 ? 12.703 -2.607 -3.525 1.00 93.50 136 GLU A N 1
ATOM 1059 C CA . GLU A 1 136 ? 12.254 -3.924 -3.096 1.00 93.50 136 GLU A CA 1
ATOM 1060 C C . GLU A 1 136 ? 10.754 -3.867 -2.808 1.00 93.50 136 GLU A C 1
ATOM 1062 O O . GLU A 1 136 ? 10.283 -2.938 -2.150 1.00 93.50 136 GLU A O 1
ATOM 1067 N N . ASP A 1 137 ? 9.991 -4.826 -3.326 1.00 93.12 137 ASP A N 1
ATOM 1068 C CA . ASP A 1 137 ? 8.562 -4.930 -3.039 1.00 93.12 137 ASP A CA 1
ATOM 1069 C C . ASP A 1 137 ? 8.317 -5.282 -1.572 1.00 93.12 137 ASP A C 1
ATOM 1071 O O . ASP A 1 137 ? 9.080 -6.017 -0.944 1.00 93.12 137 ASP A O 1
ATOM 1075 N N . ARG A 1 138 ? 7.211 -4.793 -1.009 1.00 93.44 138 ARG A N 1
ATOM 1076 C CA . ARG A 1 138 ? 6.789 -5.235 0.323 1.00 93.44 138 ARG A CA 1
ATOM 1077 C C . ARG A 1 138 ? 6.105 -6.591 0.235 1.00 93.44 138 ARG A C 1
ATOM 1079 O O . ARG A 1 138 ? 5.262 -6.818 -0.631 1.00 93.44 138 ARG A O 1
ATOM 1086 N N . GLU A 1 139 ? 6.388 -7.449 1.210 1.00 90.88 139 GLU A N 1
ATOM 1087 C CA . GLU A 1 139 ? 5.844 -8.810 1.306 1.00 90.88 139 GLU A CA 1
ATOM 1088 C C . GLU A 1 139 ? 4.311 -8.853 1.152 1.00 90.88 139 GLU A C 1
ATOM 1090 O O . GLU A 1 139 ? 3.769 -9.632 0.368 1.00 90.88 139 GLU A O 1
ATOM 1095 N N . ILE A 1 140 ? 3.607 -7.941 1.832 1.00 90.31 140 ILE A N 1
ATOM 1096 C CA . ILE A 1 140 ? 2.146 -7.816 1.759 1.00 90.31 140 ILE A CA 1
ATOM 1097 C C . ILE A 1 140 ? 1.642 -7.459 0.352 1.00 90.31 140 ILE A C 1
ATOM 1099 O O . ILE A 1 140 ? 0.597 -7.953 -0.068 1.00 90.31 140 ILE A O 1
ATOM 1103 N N . ALA A 1 141 ? 2.388 -6.648 -0.406 1.00 91.75 141 ALA A N 1
ATOM 1104 C CA . ALA A 1 141 ? 2.028 -6.289 -1.773 1.00 91.75 141 ALA A CA 1
ATOM 1105 C C . ALA A 1 141 ? 2.197 -7.489 -2.714 1.00 91.75 141 ALA A C 1
ATOM 1107 O O . ALA A 1 141 ? 1.304 -7.769 -3.510 1.00 91.75 141 ALA A O 1
ATOM 1108 N N . LEU A 1 142 ? 3.287 -8.247 -2.572 1.00 89.56 142 LEU A N 1
ATOM 1109 C CA . LEU A 1 142 ? 3.523 -9.476 -3.337 1.00 89.56 142 LEU A CA 1
ATOM 1110 C C . LEU A 1 142 ? 2.454 -10.544 -3.071 1.00 89.56 142 LEU A C 1
ATOM 1112 O O . LEU A 1 142 ? 1.977 -11.192 -4.008 1.00 89.56 142 LEU A O 1
ATOM 1116 N N . LYS A 1 143 ? 2.041 -10.695 -1.807 1.00 90.31 143 LYS A N 1
ATOM 1117 C CA . LYS A 1 143 ? 0.956 -11.599 -1.413 1.00 90.31 143 LYS A CA 1
ATOM 1118 C C . LYS A 1 143 ? -0.375 -11.197 -2.052 1.00 90.31 143 LYS A C 1
ATOM 1120 O O . LYS A 1 143 ? -1.038 -12.040 -2.651 1.00 90.31 143 LYS A O 1
ATOM 1125 N N . GLU A 1 144 ? -0.743 -9.914 -2.008 1.00 91.25 144 GLU A N 1
ATOM 1126 C CA . GLU A 1 144 ? -1.975 -9.420 -2.652 1.00 91.25 144 GLU A CA 1
ATOM 1127 C C . GLU A 1 144 ? -1.923 -9.475 -4.189 1.00 91.25 144 GLU A C 1
ATOM 1129 O O . GLU A 1 144 ? -2.961 -9.578 -4.846 1.00 91.25 144 GLU A O 1
ATOM 1134 N N . LEU A 1 145 ? -0.730 -9.427 -4.787 1.00 86.94 145 LEU A N 1
ATOM 1135 C CA . LEU A 1 145 ? -0.540 -9.667 -6.219 1.00 86.94 145 LEU A CA 1
ATOM 1136 C C . LEU A 1 145 ? -0.648 -11.156 -6.593 1.00 86.94 145 LEU A C 1
ATOM 1138 O O . LEU A 1 145 ? -0.796 -11.458 -7.777 1.00 86.94 145 LEU A O 1
ATOM 1142 N N . GLY A 1 146 ? -0.617 -12.066 -5.614 1.00 87.19 146 GLY A N 1
ATOM 1143 C CA . GLY A 1 146 ? -0.633 -13.514 -5.827 1.00 87.19 146 GLY A CA 1
ATOM 1144 C C . GLY A 1 146 ? 0.701 -14.078 -6.325 1.00 87.19 146 GLY A C 1
ATOM 1145 O O . GLY A 1 146 ? 0.716 -15.143 -6.934 1.00 87.19 146 GLY A O 1
ATOM 1146 N N . ILE A 1 147 ? 1.804 -13.356 -6.102 1.00 83.00 147 ILE A N 1
ATOM 1147 C CA . ILE A 1 147 ? 3.152 -13.736 -6.556 1.00 83.00 147 ILE A CA 1
ATOM 1148 C C . ILE A 1 147 ? 3.877 -14.586 -5.500 1.00 83.00 147 ILE A C 1
ATOM 1150 O O . ILE A 1 147 ? 4.728 -15.404 -5.837 1.00 83.00 147 ILE A O 1
ATOM 1154 N N . MET A 1 148 ? 3.502 -14.446 -4.227 1.00 70.88 148 MET A N 1
ATOM 1155 C CA . MET A 1 148 ? 4.082 -15.175 -3.099 1.00 70.88 148 MET A CA 1
ATOM 1156 C C . MET A 1 148 ? 2.985 -15.858 -2.274 1.00 70.88 148 MET A C 1
ATOM 1158 O O . MET A 1 148 ? 1.934 -15.255 -2.039 1.00 70.88 148 MET A O 1
ATOM 1162 N N . VAL A 1 149 ? 3.234 -17.109 -1.865 1.00 54.28 149 VAL A N 1
ATOM 1163 C CA . VAL A 1 149 ? 2.320 -17.973 -1.090 1.00 54.28 149 VAL A CA 1
ATOM 1164 C C . VAL A 1 149 ? 2.929 -18.307 0.261 1.00 54.28 149 VAL A C 1
ATOM 1166 O O . VAL A 1 149 ? 4.083 -18.790 0.259 1.00 54.28 149 VAL A O 1
#